Protein AF-A0A921BBJ5-F1 (afdb_monomer_lite)

Foldseek 3Di:
DDDDDDDPDPPPPVPDDDADWDDDPNDTDGDHPVVNVVVVVVVQVVCCVVPNNVSDDDDDDDD

Sequence (63 aa):
MRKRTIWSWHHSYDQRIENPLMNIGGDFQEITWDEALRTIADRMQTTVNRSGPNSLAAIGPKN

Radius of gyration: 20.22 Å; chains: 1; bounding box: 59×32×44 Å

Secondary structure (DSSP, 8-state):
-----S-----GGGG---S-EEEETTEEEE--HHHHHHHHHHHHHHHHHHH-GGG--------

pLDDT: mean 86.81, std 17.71, range [46.03, 98.75]

Structure (mmCIF, N/CA/C/O backbone):
data_AF-A0A921BBJ5-F1
#
_entry.id   AF-A0A921BBJ5-F1
#
loop_
_atom_site.group_PDB
_atom_site.id
_atom_site.type_symbol
_atom_site.label_atom_id
_atom_site.label_alt_id
_atom_site.label_comp_id
_atom_site.label_asym_id
_atom_site.label_entity_id
_atom_site.label_seq_id
_atom_site.pdbx_PDB_ins_code
_atom_site.Cartn_x
_atom_site.Cartn_y
_atom_site.Cartn_z
_atom_site.occupancy
_atom_site.B_iso_or_equiv
_atom_site.auth_seq_id
_atom_site.auth_comp_id
_atom_site.auth_asym_id
_atom_site.auth_atom_id
_atom_site.pdbx_PDB_model_num
ATOM 1 N N . MET A 1 1 ? 46.096 6.962 -29.075 1.00 47.97 1 MET A N 1
ATOM 2 C CA . MET A 1 1 ? 44.735 6.870 -28.495 1.00 47.97 1 MET A CA 1
ATOM 3 C C . MET A 1 1 ? 44.756 6.000 -27.246 1.00 47.97 1 MET A C 1
ATOM 5 O O . MET A 1 1 ? 44.967 4.807 -27.395 1.00 47.97 1 MET A O 1
ATOM 9 N N . ARG A 1 2 ? 44.523 6.566 -26.053 1.00 47.91 2 ARG A N 1
ATOM 10 C CA . ARG A 1 2 ? 43.971 5.867 -24.874 1.00 47.91 2 ARG A CA 1
ATOM 11 C C . ARG A 1 2 ? 43.301 6.907 -23.966 1.00 47.91 2 ARG A C 1
ATOM 13 O O . ARG A 1 2 ? 43.986 7.632 -23.259 1.00 47.91 2 ARG A O 1
ATOM 20 N N . LYS A 1 3 ? 41.970 6.992 -24.003 1.00 46.03 3 LYS A N 1
ATOM 21 C CA . LYS A 1 3 ? 41.156 7.601 -22.941 1.00 46.03 3 LYS A CA 1
ATOM 22 C C . LYS A 1 3 ? 40.215 6.515 -22.444 1.00 46.03 3 LYS A C 1
ATOM 24 O O . LYS A 1 3 ? 39.136 6.343 -22.997 1.00 46.03 3 LYS A O 1
ATOM 29 N N . ARG A 1 4 ? 40.652 5.711 -21.479 1.00 54.16 4 ARG A N 1
ATOM 30 C CA . ARG A 1 4 ? 39.755 4.743 -20.841 1.00 54.16 4 ARG A CA 1
ATOM 31 C C . ARG A 1 4 ? 40.155 4.498 -19.397 1.00 54.16 4 ARG A C 1
ATOM 33 O O . ARG A 1 4 ? 40.638 3.429 -19.062 1.00 54.16 4 ARG A O 1
ATOM 40 N N . THR A 1 5 ? 39.949 5.520 -18.583 1.00 61.22 5 THR A N 1
ATOM 41 C CA . THR A 1 5 ? 39.922 5.477 -17.118 1.00 61.22 5 THR A CA 1
ATOM 42 C C . THR A 1 5 ? 39.362 6.829 -16.666 1.00 61.22 5 THR A C 1
ATOM 44 O O . THR A 1 5 ? 39.768 7.833 -17.239 1.00 61.22 5 THR A O 1
ATOM 47 N N . ILE A 1 6 ? 38.434 6.845 -15.694 1.00 52.88 6 ILE A N 1
ATOM 48 C CA . ILE A 1 6 ? 37.987 7.975 -14.824 1.00 52.88 6 ILE A CA 1
ATOM 49 C C . ILE A 1 6 ? 36.449 8.134 -14.657 1.00 52.88 6 ILE A C 1
ATOM 51 O O . ILE A 1 6 ? 36.034 8.822 -13.738 1.00 52.88 6 ILE A O 1
ATOM 55 N N . TRP A 1 7 ? 35.564 7.431 -15.379 1.00 48.78 7 TRP A N 1
ATOM 56 C CA . TRP A 1 7 ? 34.104 7.568 -15.133 1.00 48.78 7 TRP A CA 1
ATOM 57 C C . TRP A 1 7 ? 33.351 6.233 -15.097 1.00 48.78 7 TRP A C 1
ATOM 59 O O . TRP A 1 7 ? 32.393 6.037 -15.831 1.00 48.78 7 TRP A O 1
ATOM 69 N N . SER A 1 8 ? 33.767 5.303 -14.234 1.00 50.62 8 SER A N 1
ATOM 70 C CA . SER A 1 8 ? 32.900 4.179 -13.843 1.00 50.62 8 SER A CA 1
ATOM 71 C C . SER A 1 8 ? 32.097 4.578 -12.605 1.00 50.62 8 SER A C 1
ATOM 73 O O . SER A 1 8 ? 32.287 4.035 -11.518 1.00 50.62 8 SER A O 1
ATOM 75 N N . TRP A 1 9 ? 31.243 5.590 -12.753 1.00 55.66 9 TRP A N 1
ATOM 76 C CA . TRP A 1 9 ? 30.239 5.901 -11.741 1.00 55.66 9 TRP A CA 1
ATOM 77 C C . TRP A 1 9 ? 29.206 4.783 -11.770 1.00 55.66 9 TRP A C 1
ATOM 79 O O . TRP A 1 9 ? 28.557 4.578 -12.796 1.00 55.66 9 TRP A O 1
ATOM 89 N N . HIS A 1 10 ? 29.093 4.044 -10.668 1.00 58.69 10 HIS A N 1
ATOM 90 C CA . HIS A 1 10 ? 28.040 3.061 -10.440 1.00 58.69 10 HIS A CA 1
ATOM 91 C C . HIS A 1 10 ? 26.690 3.788 -10.456 1.00 58.69 10 HIS A C 1
ATOM 93 O O . HIS A 1 10 ? 26.250 4.333 -9.450 1.00 58.69 10 HIS A O 1
ATOM 99 N N . HIS A 1 11 ? 26.072 3.868 -11.629 1.00 59.94 11 HIS A N 1
ATOM 100 C CA . HIS A 1 11 ? 24.726 4.389 -11.800 1.00 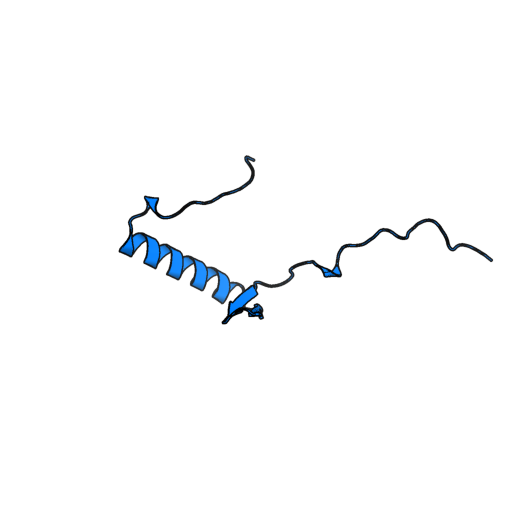59.94 11 HIS A CA 1
ATOM 101 C C . HIS A 1 11 ? 23.761 3.278 -11.378 1.00 59.94 11 HIS A C 1
ATOM 103 O O . HIS A 1 11 ? 23.546 2.331 -12.124 1.00 59.94 11 HIS A O 1
ATOM 109 N N . SER A 1 12 ? 23.200 3.398 -10.177 1.00 60.44 12 SER A N 1
ATOM 110 C CA . SER A 1 12 ? 22.192 2.525 -9.553 1.00 60.44 12 SER A CA 1
ATOM 111 C C . SER A 1 12 ? 20.808 2.582 -10.234 1.00 60.44 12 SER A C 1
ATOM 113 O O . SER A 1 12 ? 19.770 2.534 -9.578 1.00 60.44 12 SER A O 1
ATOM 115 N N . TYR A 1 13 ? 20.779 2.738 -11.561 1.00 62.84 13 TYR A N 1
ATOM 116 C CA . TYR A 1 13 ? 19.547 2.860 -12.350 1.00 62.84 13 TYR A CA 1
ATOM 117 C C . TYR A 1 13 ? 18.777 1.543 -12.453 1.00 62.84 13 TYR A C 1
ATOM 119 O O . TYR A 1 13 ? 17.568 1.564 -12.641 1.00 62.84 13 TYR A O 1
ATOM 127 N N . ASP A 1 14 ? 19.463 0.413 -12.309 1.00 77.31 14 ASP A N 1
ATOM 128 C CA . ASP A 1 14 ? 18.884 -0.927 -12.396 1.00 77.31 14 ASP A CA 1
ATOM 129 C C . ASP A 1 14 ? 17.918 -1.249 -11.246 1.00 77.31 14 ASP A C 1
ATOM 131 O O . ASP A 1 14 ? 17.037 -2.085 -11.409 1.00 77.31 14 ASP A O 1
ATOM 135 N N . GLN A 1 15 ? 18.057 -0.577 -10.101 1.00 84.81 15 GLN A N 1
ATOM 136 C CA . GLN A 1 15 ? 17.207 -0.783 -8.921 1.00 84.81 15 GLN A CA 1
ATOM 137 C C . GLN A 1 15 ? 16.097 0.268 -8.783 1.00 84.81 15 GLN A C 1
ATOM 139 O O . GLN A 1 15 ? 15.406 0.324 -7.763 1.00 84.81 15 GLN A O 1
ATOM 144 N N . ARG A 1 16 ? 15.939 1.157 -9.769 1.00 88.25 16 ARG A N 1
ATOM 145 C CA . ARG A 1 16 ? 14.932 2.214 -9.701 1.00 88.25 16 ARG A CA 1
ATOM 146 C C . ARG A 1 16 ? 13.536 1.618 -9.878 1.00 88.25 16 ARG A C 1
ATOM 148 O O . ARG A 1 16 ? 13.250 0.974 -10.877 1.00 88.25 16 ARG A O 1
ATOM 155 N N . ILE A 1 17 ? 12.645 1.898 -8.931 1.00 92.69 17 ILE A N 1
ATOM 156 C CA . ILE A 1 17 ? 11.218 1.595 -9.070 1.00 92.69 17 ILE A CA 1
ATOM 157 C C . ILE A 1 17 ? 10.591 2.678 -9.954 1.00 92.69 17 ILE A C 1
ATOM 159 O O . ILE A 1 17 ? 10.612 3.858 -9.592 1.00 92.69 17 ILE A O 1
ATOM 163 N N . GLU A 1 18 ? 10.065 2.286 -11.113 1.00 93.38 18 GLU A N 1
ATOM 164 C CA . GLU A 1 18 ? 9.477 3.211 -12.095 1.00 93.38 18 GLU A CA 1
ATOM 165 C C . GLU A 1 18 ? 7.945 3.221 -12.059 1.00 93.38 18 GLU A C 1
ATOM 167 O O . GLU A 1 18 ? 7.334 4.274 -12.246 1.00 93.38 18 GLU A O 1
ATOM 172 N N . ASN A 1 19 ? 7.338 2.075 -11.741 1.00 96.69 19 ASN A N 1
ATOM 173 C CA . ASN A 1 19 ? 5.893 1.888 -11.656 1.00 96.69 19 ASN A CA 1
ATOM 174 C C . ASN A 1 19 ? 5.485 1.383 -10.263 1.00 96.69 19 ASN A C 1
ATOM 176 O O . ASN A 1 19 ? 6.296 0.763 -9.567 1.00 96.69 19 ASN A O 1
ATOM 180 N N . PRO A 1 20 ? 4.232 1.615 -9.834 1.00 98.25 20 PRO A N 1
ATOM 181 C CA . PRO A 1 20 ? 3.695 0.984 -8.638 1.00 98.25 20 PRO A CA 1
ATOM 182 C C . PRO A 1 20 ? 3.745 -0.540 -8.746 1.00 98.25 20 PRO A C 1
ATOM 184 O O . PRO A 1 20 ? 3.410 -1.115 -9.780 1.00 98.25 20 PRO A O 1
ATOM 187 N N . LEU A 1 21 ? 4.121 -1.190 -7.649 1.00 98.06 21 LEU A N 1
ATOM 188 C CA . LEU A 1 21 ? 4.192 -2.641 -7.548 1.00 98.06 21 LEU A CA 1
ATOM 189 C C . LEU A 1 21 ? 3.263 -3.124 -6.436 1.00 98.06 21 LEU A C 1
ATOM 191 O O . LEU A 1 21 ? 3.285 -2.585 -5.326 1.00 98.06 21 LEU A O 1
ATOM 195 N N . MET A 1 22 ? 2.490 -4.172 -6.701 1.00 97.81 22 MET A N 1
ATOM 196 C CA . MET A 1 22 ? 1.687 -4.861 -5.695 1.00 97.81 22 MET A CA 1
ATOM 197 C C . MET A 1 22 ? 2.218 -6.272 -5.467 1.00 97.81 22 MET A C 1
ATOM 199 O O . MET A 1 22 ? 2.495 -7.002 -6.413 1.00 97.81 22 MET A O 1
ATOM 203 N N . ASN A 1 23 ? 2.347 -6.659 -4.196 1.00 97.12 23 ASN A N 1
ATOM 204 C CA . ASN A 1 23 ? 2.659 -8.038 -3.840 1.00 97.12 23 ASN A CA 1
ATOM 205 C C . ASN A 1 23 ? 1.419 -8.920 -4.047 1.00 97.12 23 ASN A C 1
ATOM 207 O O . ASN A 1 23 ? 0.376 -8.693 -3.423 1.00 97.12 23 ASN A O 1
ATOM 211 N N . ILE A 1 24 ? 1.557 -9.924 -4.905 1.00 95.62 24 ILE A N 1
ATOM 212 C CA . ILE A 1 24 ? 0.548 -10.922 -5.236 1.00 95.62 24 ILE A CA 1
ATOM 213 C C . ILE A 1 24 ? 1.190 -12.293 -5.020 1.00 95.62 24 ILE A C 1
ATOM 215 O O . ILE A 1 24 ? 1.997 -12.752 -5.820 1.00 95.62 24 ILE A O 1
ATOM 219 N N . GLY A 1 25 ? 0.845 -12.944 -3.907 1.00 95.12 25 GLY A N 1
ATOM 220 C CA . GLY A 1 25 ? 1.320 -14.300 -3.613 1.00 95.12 25 GLY A CA 1
ATOM 221 C C . GLY A 1 25 ? 2.825 -14.416 -3.344 1.00 95.12 25 GLY A C 1
ATOM 222 O O . GLY A 1 25 ? 3.365 -15.507 -3.475 1.00 95.12 25 GLY A O 1
ATOM 223 N N . GLY A 1 26 ? 3.493 -13.325 -2.954 1.00 96.81 26 GLY A N 1
ATOM 224 C CA . GLY A 1 26 ? 4.941 -13.289 -2.726 1.00 96.81 26 GLY A CA 1
ATOM 225 C C . GLY A 1 26 ? 5.724 -12.587 -3.835 1.00 96.81 26 GLY A C 1
ATOM 226 O O . GLY A 1 26 ? 6.829 -12.123 -3.565 1.00 96.81 26 GLY A O 1
ATOM 227 N N . ASP A 1 27 ? 5.122 -12.408 -5.012 1.00 97.19 27 ASP A N 1
ATOM 228 C CA . ASP A 1 27 ? 5.752 -11.768 -6.166 1.00 97.19 27 ASP A CA 1
ATOM 229 C C . ASP A 1 27 ? 5.213 -10.355 -6.390 1.00 97.19 27 ASP A C 1
ATOM 231 O O . ASP A 1 27 ? 4.031 -10.080 -6.182 1.00 97.19 27 ASP A O 1
ATOM 235 N N . PHE A 1 28 ? 6.075 -9.439 -6.828 1.00 97.00 28 PHE A N 1
ATOM 236 C CA . PHE A 1 28 ? 5.677 -8.070 -7.146 1.00 97.00 28 PHE A CA 1
ATOM 237 C C . PHE A 1 28 ? 5.281 -7.947 -8.613 1.00 97.00 28 PHE A C 1
ATOM 239 O O . PHE A 1 28 ? 6.062 -8.275 -9.503 1.00 97.00 28 PHE A O 1
ATOM 246 N N . GLN A 1 29 ? 4.075 -7.439 -8.851 1.00 97.75 29 GLN A N 1
ATOM 247 C CA . GLN A 1 29 ? 3.540 -7.193 -10.187 1.00 97.75 29 GLN A CA 1
ATOM 248 C C . GLN A 1 29 ? 3.266 -5.701 -10.365 1.00 97.75 29 GLN A C 1
ATOM 250 O O . GLN A 1 29 ? 2.792 -5.044 -9.435 1.00 97.75 29 GLN A O 1
ATOM 255 N N . GLU A 1 30 ? 3.580 -5.171 -11.547 1.00 98.12 30 GLU A N 1
ATOM 256 C CA . GLU A 1 30 ? 3.251 -3.791 -11.900 1.00 98.12 30 GLU A CA 1
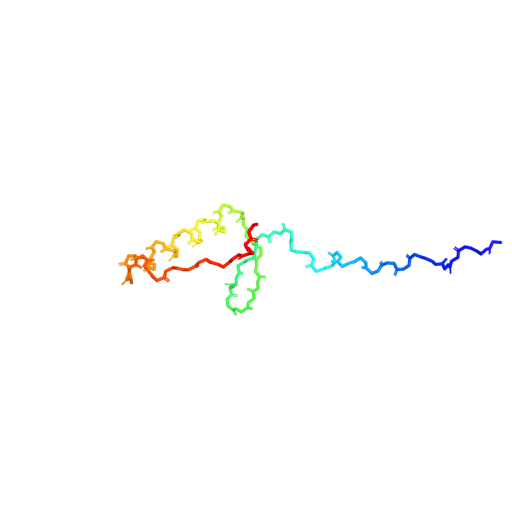ATOM 257 C C . GLU A 1 30 ? 1.738 -3.590 -11.952 1.00 98.12 30 GLU A C 1
ATOM 259 O O . GLU A 1 30 ? 1.008 -4.401 -12.524 1.00 98.12 30 GLU A O 1
ATOM 264 N N . ILE A 1 31 ? 1.280 -2.485 -11.370 1.00 98.25 31 ILE A N 1
ATOM 265 C CA . ILE A 1 31 ? -0.113 -2.046 -11.426 1.00 98.25 31 ILE A CA 1
ATOM 266 C C . ILE A 1 31 ? -0.184 -0.570 -11.807 1.00 98.25 31 ILE A C 1
ATOM 268 O O . ILE A 1 31 ? 0.796 0.176 -11.721 1.00 98.25 31 ILE A O 1
ATOM 272 N N . THR A 1 32 ? -1.368 -0.122 -12.215 1.00 98.38 32 THR A N 1
ATOM 273 C CA . THR A 1 32 ? -1.574 1.297 -12.524 1.00 98.38 32 THR A CA 1
ATOM 274 C C . THR A 1 32 ? -1.546 2.153 -11.255 1.00 98.38 32 THR A C 1
ATOM 276 O O . THR A 1 32 ? -1.865 1.692 -10.158 1.00 98.38 32 THR A O 1
ATOM 279 N N . TRP A 1 33 ? -1.221 3.438 -11.401 1.00 98.19 33 TRP A N 1
ATOM 280 C CA . TRP A 1 33 ? -1.311 4.402 -10.300 1.00 98.19 33 TRP A CA 1
ATOM 281 C C . TRP A 1 33 ? -2.718 4.486 -9.697 1.00 98.19 33 TRP A C 1
ATOM 283 O O . TRP A 1 33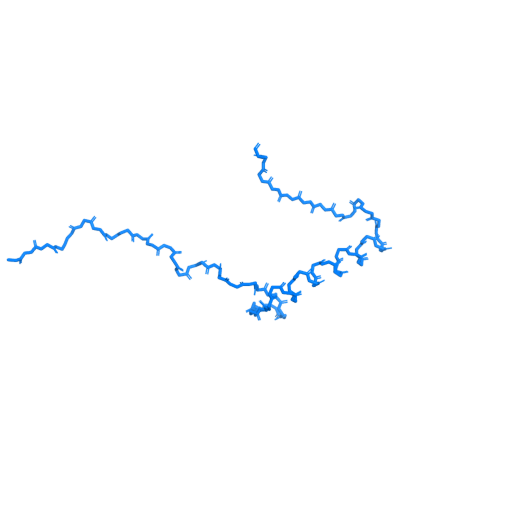 ? -2.856 4.498 -8.473 1.00 98.19 33 TRP A O 1
ATOM 293 N N . ASP A 1 34 ? -3.754 4.484 -10.539 1.00 98.62 34 ASP A N 1
ATOM 294 C CA . ASP A 1 34 ? -5.150 4.504 -10.092 1.00 98.62 34 ASP A CA 1
ATOM 295 C C . ASP A 1 34 ? -5.487 3.277 -9.239 1.00 98.62 34 ASP A C 1
ATOM 297 O O . ASP A 1 34 ? -6.115 3.397 -8.186 1.00 98.62 34 ASP A O 1
ATOM 301 N N . GLU A 1 35 ? -5.048 2.094 -9.666 1.00 98.25 35 GLU A N 1
ATOM 302 C CA . GLU A 1 35 ? -5.246 0.848 -8.928 1.00 98.25 35 GLU A CA 1
ATOM 303 C C . GLU A 1 35 ? -4.481 0.839 -7.601 1.00 98.25 35 GLU A C 1
ATOM 305 O O . GLU A 1 35 ? -5.040 0.452 -6.571 1.00 98.25 35 GLU A O 1
ATOM 310 N N . ALA A 1 36 ? -3.237 1.324 -7.592 1.00 98.44 36 ALA A N 1
ATOM 311 C CA . ALA A 1 36 ? -2.414 1.387 -6.389 1.00 98.44 36 ALA A CA 1
ATOM 312 C C . ALA A 1 36 ? -3.052 2.284 -5.321 1.00 98.44 36 ALA A C 1
ATOM 314 O O . ALA A 1 36 ? -3.219 1.874 -4.169 1.00 98.44 36 ALA A O 1
ATOM 315 N N . LEU A 1 37 ? -3.460 3.493 -5.712 1.00 98.56 37 LEU A N 1
ATOM 316 C CA . LEU A 1 37 ? -4.054 4.464 -4.796 1.00 98.56 37 LEU A CA 1
ATOM 317 C C . LEU A 1 37 ? -5.425 4.006 -4.289 1.00 98.56 37 LEU A C 1
ATOM 319 O O . LEU A 1 37 ? -5.688 4.120 -3.090 1.00 98.56 37 LEU A O 1
ATOM 323 N N . ARG A 1 38 ? -6.270 3.428 -5.158 1.00 98.75 38 ARG A N 1
ATOM 324 C CA . ARG A 1 38 ? -7.557 2.839 -4.742 1.00 98.75 38 ARG A CA 1
ATOM 325 C C . ARG A 1 38 ? -7.352 1.698 -3.752 1.00 98.75 38 ARG A C 1
ATOM 327 O O . ARG A 1 38 ? -7.967 1.699 -2.692 1.00 98.75 38 ARG A O 1
ATOM 334 N N . THR A 1 39 ? -6.410 0.797 -4.029 1.00 98.38 39 THR A N 1
ATOM 335 C CA . THR A 1 39 ? -6.095 -0.327 -3.135 1.00 98.38 39 THR A CA 1
ATOM 336 C C . THR A 1 39 ? -5.643 0.147 -1.751 1.00 98.38 39 THR A C 1
ATOM 338 O O . THR A 1 39 ? -6.053 -0.420 -0.735 1.00 98.38 39 THR A O 1
ATOM 341 N N . ILE A 1 40 ? -4.811 1.193 -1.684 1.00 98.19 40 ILE A N 1
ATOM 342 C CA . ILE A 1 40 ? -4.375 1.786 -0.411 1.00 98.19 40 ILE A CA 1
ATOM 343 C C . ILE A 1 40 ? -5.570 2.391 0.334 1.00 98.19 40 ILE A C 1
ATOM 345 O O . ILE A 1 40 ? -5.756 2.091 1.515 1.00 98.19 40 ILE A O 1
ATOM 349 N N . ALA A 1 41 ? -6.389 3.195 -0.349 1.00 98.38 41 ALA A N 1
ATOM 350 C CA . ALA A 1 41 ? -7.554 3.847 0.245 1.00 98.38 41 ALA A CA 1
ATOM 351 C C . ALA A 1 41 ? -8.556 2.827 0.809 1.00 98.38 41 ALA A C 1
ATOM 353 O O . ALA A 1 41 ? -8.961 2.941 1.967 1.00 98.38 41 ALA A O 1
ATOM 354 N N . ASP A 1 42 ? -8.881 1.784 0.044 1.00 98.62 42 ASP A N 1
ATOM 355 C CA . ASP A 1 42 ? -9.827 0.743 0.455 1.00 98.62 42 ASP A CA 1
ATOM 356 C C . ASP A 1 42 ? -9.329 -0.024 1.687 1.00 98.62 42 ASP A C 1
ATOM 358 O O . ASP A 1 42 ? -10.090 -0.291 2.627 1.00 98.62 42 ASP A O 1
ATOM 362 N N . ARG A 1 43 ? -8.029 -0.344 1.736 1.00 97.94 43 ARG A N 1
ATOM 363 C CA . ARG A 1 43 ? -7.417 -1.026 2.888 1.00 97.94 43 ARG A CA 1
ATOM 364 C C . ARG A 1 43 ? -7.363 -0.131 4.120 1.00 97.94 43 ARG A C 1
ATOM 366 O O . ARG A 1 43 ? -7.677 -0.598 5.218 1.00 97.94 43 ARG A O 1
ATOM 373 N N . MET A 1 44 ? -7.006 1.143 3.956 1.00 98.31 44 MET A N 1
ATOM 374 C CA . MET A 1 44 ? -7.036 2.124 5.043 1.00 98.31 44 MET A CA 1
ATOM 375 C C . MET A 1 44 ? -8.454 2.262 5.601 1.00 98.31 44 MET A C 1
ATOM 377 O O . MET A 1 44 ? -8.648 2.101 6.805 1.00 98.31 44 MET A O 1
ATOM 381 N N . GLN A 1 45 ? -9.452 2.451 4.735 1.00 98.50 45 GLN A N 1
ATOM 382 C CA . GLN A 1 45 ? -10.853 2.578 5.135 1.00 98.50 45 GLN A CA 1
ATOM 383 C C . GLN A 1 45 ? -11.359 1.322 5.852 1.00 98.50 45 GLN A C 1
ATOM 385 O O . GLN A 1 45 ? -11.997 1.421 6.899 1.00 98.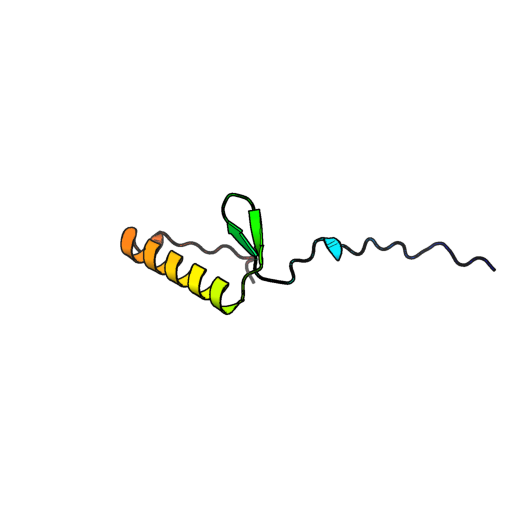50 45 GLN A O 1
ATOM 390 N N . THR A 1 46 ? -11.031 0.136 5.337 1.00 98.62 46 THR A N 1
ATOM 391 C CA . THR A 1 46 ? -11.386 -1.143 5.972 1.00 98.62 46 THR A CA 1
ATOM 392 C C . THR A 1 46 ? -10.776 -1.262 7.370 1.00 98.62 46 THR A C 1
ATOM 394 O O . THR A 1 46 ? -11.453 -1.679 8.310 1.00 98.62 46 THR A O 1
ATOM 397 N N . THR A 1 47 ? -9.5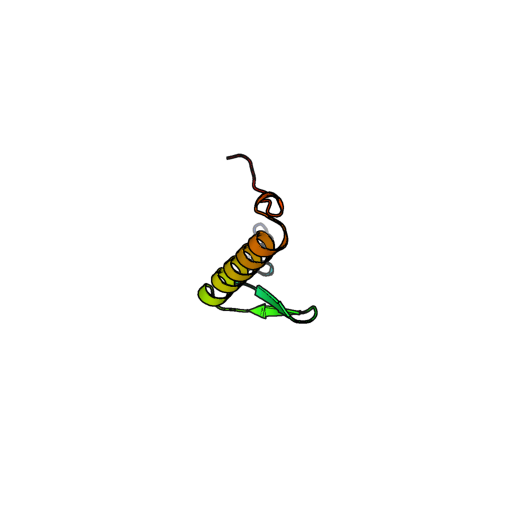12 -0.863 7.526 1.00 98.56 47 THR A N 1
ATOM 398 C CA . THR A 1 47 ? -8.804 -0.900 8.815 1.00 98.56 47 THR A CA 1
ATOM 399 C C . THR A 1 47 ? -9.444 0.065 9.813 1.00 98.56 47 THR A C 1
ATOM 401 O O . THR A 1 47 ? -9.766 -0.341 10.929 1.00 98.56 47 THR A O 1
ATOM 404 N N . VAL A 1 48 ? -9.730 1.304 9.397 1.00 98.44 48 VAL A N 1
ATOM 405 C CA . VAL A 1 48 ? -10.415 2.303 10.235 1.00 98.44 48 VAL A CA 1
ATOM 406 C C . VAL A 1 48 ? -11.796 1.812 10.659 1.00 98.44 48 VAL A C 1
ATOM 408 O O . VAL A 1 48 ? -12.129 1.882 11.841 1.00 98.44 48 VAL A O 1
ATOM 411 N N . ASN A 1 49 ? -12.578 1.263 9.728 1.00 98.25 49 ASN A N 1
ATOM 412 C CA . ASN A 1 49 ? -13.921 0.758 10.019 1.00 98.25 49 ASN A CA 1
ATOM 413 C C . ASN A 1 49 ? -13.899 -0.399 11.027 1.00 98.25 49 ASN A C 1
ATOM 415 O O . ASN A 1 49 ? -14.808 -0.524 11.843 1.00 98.25 49 ASN A O 1
ATOM 419 N N . ARG A 1 50 ? -12.868 -1.248 10.977 1.00 98.38 50 ARG A N 1
ATOM 420 C CA . ARG A 1 50 ? -12.745 -2.428 11.841 1.00 98.38 50 ARG A CA 1
ATOM 421 C C . ARG A 1 50 ? -12.121 -2.123 13.204 1.00 98.38 50 ARG A C 1
ATOM 423 O O . ARG A 1 50 ? -12.479 -2.765 14.188 1.00 98.38 50 ARG A O 1
ATOM 430 N N . SER A 1 51 ? -11.148 -1.219 13.251 1.00 98.31 51 SER A N 1
ATOM 431 C CA . SER A 1 51 ? -10.224 -1.078 14.386 1.00 98.31 51 SER A CA 1
ATOM 432 C C . SER A 1 51 ? -10.069 0.361 14.885 1.00 98.31 51 SER A C 1
ATOM 434 O O . SER A 1 51 ? -9.310 0.607 15.821 1.00 98.31 51 SER A O 1
ATOM 436 N N . GLY A 1 52 ? -10.807 1.307 14.304 1.00 98.06 52 GLY A N 1
ATOM 437 C CA . GLY A 1 52 ? -10.764 2.723 14.651 1.00 98.06 52 GLY A CA 1
ATOM 438 C C . GLY A 1 52 ? -9.588 3.473 14.008 1.00 98.06 52 GLY A C 1
ATOM 439 O O . GLY A 1 52 ? -8.633 2.863 13.527 1.00 98.06 52 GLY A O 1
ATOM 440 N N . PRO A 1 53 ? -9.622 4.816 13.997 1.00 97.12 53 PRO A N 1
ATOM 441 C CA . PRO A 1 53 ? -8.648 5.642 13.276 1.00 97.12 53 PRO A CA 1
ATOM 442 C C . PRO A 1 53 ? -7.213 5.547 13.817 1.00 97.12 53 PRO A C 1
ATOM 444 O O . PRO A 1 53 ? 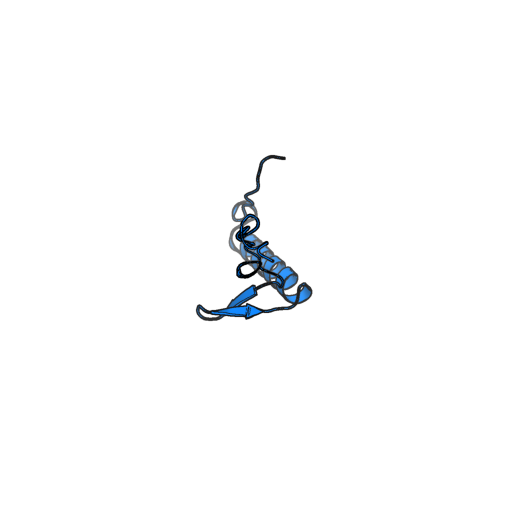-6.265 5.647 13.046 1.00 97.12 53 PRO A O 1
ATOM 447 N N . ASN A 1 54 ? -7.040 5.270 15.114 1.00 97.69 54 ASN A N 1
ATOM 448 C CA . ASN A 1 54 ? -5.719 5.132 15.747 1.00 97.69 54 ASN A CA 1
ATOM 449 C C . ASN A 1 54 ? -4.958 3.860 15.318 1.00 97.69 54 ASN A C 1
ATOM 451 O O . ASN A 1 54 ? -3.835 3.639 15.760 1.00 97.69 54 ASN A O 1
ATOM 455 N N . SER A 1 55 ? -5.568 3.010 14.486 1.00 97.38 55 SER A N 1
ATOM 456 C CA . SER A 1 55 ? -4.927 1.831 13.894 1.00 97.38 55 SER A CA 1
ATOM 457 C C . SER A 1 55 ? -4.057 2.151 12.669 1.00 97.38 55 SER A C 1
ATOM 459 O O . SER A 1 55 ? -3.339 1.273 12.193 1.00 97.38 55 SER A O 1
ATOM 461 N N . LEU A 1 56 ? -4.097 3.390 12.163 1.00 97.12 56 LEU A N 1
ATOM 462 C CA . LEU A 1 56 ? -3.253 3.855 11.064 1.00 97.12 56 LEU A CA 1
ATOM 463 C C . LEU A 1 56 ? -2.089 4.704 11.579 1.00 97.12 56 LEU A C 1
ATOM 465 O O . LEU A 1 56 ? -2.260 5.580 12.425 1.00 97.12 56 LEU A O 1
ATOM 469 N N . ALA A 1 57 ? -0.908 4.481 11.007 1.00 95.75 57 ALA A N 1
ATOM 470 C CA . ALA A 1 57 ? 0.285 5.280 11.248 1.00 95.75 57 ALA A CA 1
ATOM 471 C C . ALA A 1 57 ? 0.982 5.589 9.920 1.00 95.75 57 ALA A C 1
ATOM 473 O O . ALA A 1 57 ? 0.975 4.773 8.998 1.00 95.75 57 ALA A O 1
ATOM 474 N N . ALA A 1 58 ? 1.607 6.760 9.841 1.00 93.69 58 ALA A N 1
ATOM 475 C CA . ALA A 1 58 ? 2.474 7.150 8.739 1.00 93.69 58 ALA A CA 1
ATOM 476 C C . ALA A 1 58 ? 3.858 7.481 9.297 1.00 93.69 58 ALA A C 1
ATOM 478 O O . ALA A 1 58 ? 3.978 8.103 10.353 1.00 93.69 58 ALA A O 1
ATOM 479 N N . ILE A 1 59 ? 4.899 7.059 8.586 1.00 95.00 59 ILE A N 1
ATOM 480 C CA . ILE A 1 59 ? 6.290 7.334 8.938 1.00 95.00 59 ILE A CA 1
ATOM 481 C C . ILE A 1 59 ? 6.915 8.035 7.742 1.00 95.00 59 ILE A C 1
ATOM 483 O O . ILE A 1 59 ? 6.823 7.562 6.612 1.00 95.00 59 ILE A O 1
ATOM 487 N N . GLY A 1 60 ? 7.547 9.168 8.004 1.00 92.94 60 GLY A N 1
ATOM 488 C CA . GLY A 1 60 ? 8.288 9.934 7.019 1.00 92.94 60 GLY A CA 1
ATOM 489 C C . GLY A 1 60 ? 9.405 10.707 7.708 1.00 92.94 60 GLY A C 1
ATOM 490 O O . GLY A 1 60 ? 9.399 10.825 8.939 1.00 92.94 60 GLY A O 1
ATOM 491 N N . PRO A 1 61 ? 10.383 11.217 6.946 1.00 88.25 61 PRO A N 1
ATOM 492 C CA . PRO A 1 61 ? 11.351 12.146 7.498 1.00 88.25 61 PRO A CA 1
ATOM 493 C C . PRO A 1 61 ? 10.617 13.356 8.080 1.00 88.25 61 PRO A C 1
ATOM 495 O O . PRO A 1 61 ? 9.565 13.767 7.591 1.00 88.25 61 PRO A O 1
ATOM 498 N N . LYS A 1 62 ? 11.180 13.930 9.141 1.00 75.75 62 LYS A N 1
ATOM 499 C CA . LYS A 1 62 ? 10.744 15.245 9.595 1.00 75.75 62 LYS A CA 1
ATOM 500 C C . LYS A 1 62 ? 11.251 16.249 8.558 1.00 75.75 62 LYS A C 1
ATOM 502 O O . LYS A 1 62 ? 12.453 16.270 8.303 1.00 75.75 62 LYS A O 1
ATOM 507 N N . ASN A 1 63 ? 10.334 16.978 7.930 1.00 64.56 63 ASN A N 1
ATOM 508 C CA . ASN A 1 63 ? 10.649 18.019 6.949 1.00 64.56 63 ASN A CA 1
ATOM 509 C C . ASN A 1 63 ? 11.588 19.081 7.530 1.00 64.56 63 ASN A C 1
ATOM 511 O O . ASN A 1 63 ? 11.439 19.387 8.740 1.00 64.56 63 ASN A O 1
#